Protein AF-A0A6B3G885-F1 (afdb_monomer)

Mean predicted aligned error: 3.88 Å

Foldseek 3Di:
DCLDLQHVLQFPDKFWVVVVCQQDDPPQAFGWHDDQQWIKTAHDQVSQKAFQNHRDHGIDIGHFDDDDQCVARIDRPSWGFGWHADPNTIITIIGGSPRPSSVPDDDDDDDDDDCVPDDDDDD

Structure (mmCIF, N/CA/C/O backbone):
data_AF-A0A6B3G885-F1
#
_entry.id   AF-A0A6B3G885-F1
#
loop_
_atom_site.group_PDB
_atom_site.id
_atom_site.type_symbol
_atom_site.label_atom_id
_atom_site.label_alt_id
_atom_site.label_comp_id
_atom_site.label_asym_id
_atom_site.label_entity_id
_atom_site.label_seq_id
_atom_site.pdbx_PDB_ins_code
_atom_site.Cartn_x
_atom_site.Cartn_y
_atom_site.Cartn_z
_atom_site.occupancy
_atom_site.B_iso_or_equiv
_atom_site.auth_seq_id
_atom_site.auth_comp_id
_atom_site.auth_asym_id
_atom_site.auth_atom_id
_atom_site.pdbx_PDB_model_num
ATOM 1 N N . ALA A 1 1 ? 4.740 2.549 -15.900 1.00 84.50 1 ALA A N 1
ATOM 2 C CA . ALA A 1 1 ? 6.212 2.392 -15.983 1.00 84.50 1 ALA A CA 1
ATOM 3 C C . ALA A 1 1 ? 6.752 1.922 -14.634 1.00 84.50 1 ALA A C 1
ATOM 5 O O . ALA A 1 1 ? 6.106 2.189 -13.628 1.00 84.50 1 ALA A O 1
ATOM 6 N N . VAL A 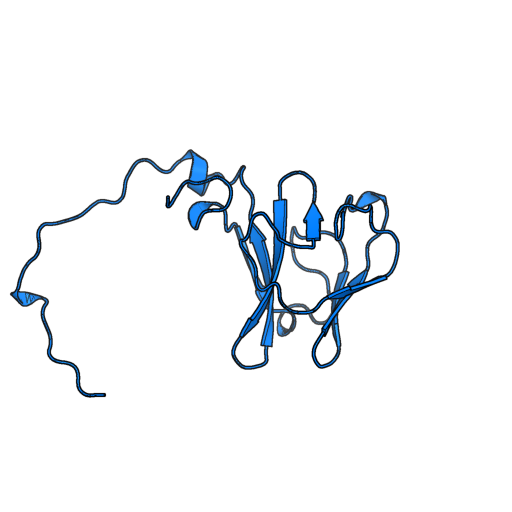1 2 ? 7.911 1.251 -14.601 1.00 89.94 2 VAL A N 1
ATOM 7 C CA . VAL A 1 2 ? 8.509 0.700 -13.364 1.00 89.94 2 VAL A CA 1
ATOM 8 C C . VAL A 1 2 ? 8.783 1.790 -12.313 1.00 89.94 2 VAL A C 1
ATOM 10 O O . VAL A 1 2 ? 8.456 1.610 -11.144 1.00 89.94 2 VAL A O 1
ATOM 13 N N . ALA A 1 3 ? 9.277 2.952 -12.753 1.00 93.75 3 ALA A N 1
ATOM 14 C CA . ALA A 1 3 ? 9.548 4.123 -11.914 1.00 93.75 3 ALA A CA 1
ATOM 15 C C . ALA A 1 3 ? 8.419 5.183 -11.916 1.00 93.75 3 ALA A C 1
ATOM 17 O O . ALA A 1 3 ? 8.651 6.356 -11.616 1.00 93.75 3 ALA A O 1
ATOM 18 N N . ALA A 1 4 ? 7.181 4.814 -12.272 1.00 95.06 4 ALA A N 1
ATOM 19 C CA . ALA A 1 4 ? 6.036 5.715 -12.080 1.00 95.06 4 ALA A CA 1
ATOM 20 C C . ALA A 1 4 ? 5.839 6.029 -10.574 1.00 95.06 4 ALA A C 1
ATOM 22 O O . ALA A 1 4 ? 6.271 5.215 -9.758 1.00 95.06 4 ALA A O 1
ATOM 23 N N . PRO A 1 5 ? 5.215 7.163 -10.185 1.00 96.06 5 PRO A N 1
ATOM 24 C CA . PRO A 1 5 ? 5.047 7.548 -8.774 1.00 96.06 5 PRO A CA 1
ATOM 25 C C . PRO A 1 5 ? 4.464 6.450 -7.877 1.00 96.06 5 PRO A C 1
ATOM 27 O O . PRO A 1 5 ? 4.945 6.259 -6.771 1.00 96.06 5 PRO A O 1
ATOM 30 N N . TYR A 1 6 ? 3.505 5.676 -8.388 1.00 96.94 6 TYR A N 1
ATOM 31 C CA . TYR A 1 6 ? 2.925 4.519 -7.695 1.00 96.94 6 TYR A CA 1
ATOM 32 C C . TYR A 1 6 ? 3.201 3.197 -8.434 1.00 96.94 6 TYR A C 1
ATOM 34 O O . TYR A 1 6 ? 2.373 2.291 -8.472 1.00 96.94 6 TYR A O 1
ATOM 42 N N . GLY A 1 7 ? 4.346 3.121 -9.120 1.00 95.31 7 GLY A N 1
ATOM 43 C CA . GLY A 1 7 ? 4.806 1.921 -9.819 1.00 95.31 7 GLY A CA 1
ATOM 44 C C . GLY A 1 7 ? 5.503 0.917 -8.889 1.00 95.31 7 GLY A C 1
ATOM 45 O O . GLY A 1 7 ? 5.682 1.177 -7.707 1.00 95.31 7 GLY A O 1
ATOM 46 N N . PRO A 1 8 ? 5.967 -0.232 -9.405 1.00 96.00 8 PRO A N 1
ATOM 47 C CA . PRO A 1 8 ? 6.617 -1.263 -8.592 1.00 96.00 8 PRO A CA 1
ATOM 48 C C . PRO A 1 8 ? 7.749 -0.770 -7.677 1.00 96.00 8 PRO A C 1
ATOM 50 O O . PRO A 1 8 ? 7.877 -1.269 -6.567 1.00 96.00 8 PRO A O 1
ATOM 53 N N . LEU A 1 9 ? 8.552 0.212 -8.105 1.00 96.81 9 LEU A N 1
ATOM 54 C CA . LEU A 1 9 ? 9.669 0.720 -7.295 1.00 96.81 9 LEU A CA 1
ATOM 55 C C . LEU A 1 9 ? 9.270 1.702 -6.194 1.00 96.81 9 LEU A C 1
ATOM 57 O O . LEU A 1 9 ? 10.121 2.073 -5.384 1.00 96.81 9 LEU A O 1
ATOM 61 N N . SER A 1 10 ? 8.013 2.137 -6.154 1.00 97.69 10 SER A N 1
ATOM 62 C CA . SER A 1 10 ? 7.502 2.892 -5.014 1.00 97.69 10 SER A CA 1
ATOM 63 C C . SER A 1 10 ? 7.026 1.979 -3.883 1.00 97.69 10 SER A C 1
ATOM 65 O O . SER A 1 10 ? 6.798 2.474 -2.790 1.00 97.69 10 SER A O 1
ATOM 67 N N . LEU A 1 11 ? 6.902 0.661 -4.096 1.00 97.62 11 LEU A N 1
ATOM 68 C CA . LEU A 1 11 ? 6.554 -0.283 -3.032 1.00 97.62 11 LEU A CA 1
ATOM 69 C C . LEU A 1 11 ? 7.721 -0.427 -2.047 1.00 97.62 11 LEU A C 1
ATOM 71 O O . LEU A 1 11 ? 8.720 -1.082 -2.345 1.00 97.62 11 LEU A O 1
ATOM 75 N N . THR A 1 12 ? 7.575 0.159 -0.867 1.00 96.88 12 THR A N 1
ATOM 76 C CA . THR A 1 12 ? 8.570 0.142 0.214 1.00 96.88 12 THR A CA 1
ATOM 77 C C . THR A 1 12 ? 8.321 -0.976 1.220 1.00 96.88 12 THR A C 1
ATOM 79 O O . THR A 1 12 ? 9.255 -1.395 1.903 1.00 96.88 12 THR A O 1
ATOM 82 N N . GLY A 1 13 ? 7.101 -1.524 1.275 1.00 96.69 13 GLY A N 1
ATOM 83 C CA . GLY A 1 13 ? 6.777 -2.632 2.172 1.00 96.69 13 GLY A CA 1
ATOM 84 C C . GLY A 1 13 ? 5.511 -3.399 1.798 1.00 96.69 13 GLY A C 1
ATOM 85 O O . GLY A 1 13 ? 4.537 -2.837 1.303 1.00 96.69 13 GLY A O 1
ATOM 86 N N . THR A 1 14 ? 5.520 -4.713 2.041 1.00 97.69 14 THR A N 1
ATOM 87 C CA . THR A 1 14 ? 4.312 -5.550 2.124 1.00 97.69 14 THR A CA 1
ATOM 88 C C . THR A 1 14 ? 4.282 -6.162 3.516 1.00 97.69 14 THR A C 1
ATOM 90 O O . THR A 1 14 ? 5.170 -6.939 3.855 1.00 97.69 14 THR A O 1
ATOM 93 N N . HIS A 1 15 ? 3.276 -5.804 4.306 1.00 98.06 15 HIS A N 1
ATOM 94 C CA . HIS A 1 15 ? 3.174 -6.164 5.716 1.00 98.06 15 HIS A CA 1
ATOM 95 C C . HIS A 1 15 ? 1.957 -7.058 5.925 1.00 98.06 15 HIS A C 1
ATOM 97 O O . HIS A 1 15 ? 0.827 -6.586 5.810 1.00 98.06 15 HIS A O 1
ATOM 103 N N . TRP A 1 16 ? 2.180 -8.341 6.204 1.00 98.00 16 TRP A N 1
ATOM 104 C CA . TRP A 1 16 ? 1.107 -9.273 6.550 1.00 98.00 16 TRP A CA 1
ATOM 105 C C . TRP A 1 16 ? 0.653 -9.007 7.980 1.00 98.00 16 TRP A C 1
ATOM 107 O O . TRP A 1 16 ? 1.480 -8.949 8.886 1.00 98.00 16 TRP A O 1
ATOM 117 N N . LEU A 1 17 ? -0.651 -8.822 8.196 1.00 98.12 17 LEU A N 1
ATOM 118 C CA . LEU A 1 17 ? -1.168 -8.448 9.519 1.00 98.12 17 LEU A CA 1
ATOM 119 C C . LEU A 1 17 ? -0.956 -9.551 10.567 1.00 98.12 17 LEU A C 1
ATOM 121 O O . LEU A 1 17 ? -0.755 -9.242 11.740 1.00 98.12 17 LEU A O 1
ATOM 125 N N . SER A 1 18 ? -0.865 -10.809 10.133 1.00 96.69 18 SER A N 1
ATOM 126 C CA . SER A 1 18 ? -0.516 -11.955 10.975 1.00 96.69 18 SER A CA 1
ATOM 127 C C . SER A 1 18 ? 0.854 -11.834 11.647 1.00 96.69 18 SER A C 1
ATOM 129 O O . SER A 1 18 ? 1.059 -12.410 12.714 1.00 96.69 18 SER A O 1
ATOM 131 N N . ASP A 1 19 ? 1.781 -11.081 11.047 1.00 97.62 19 ASP A N 1
ATOM 132 C CA . ASP A 1 19 ? 3.124 -10.857 11.591 1.00 97.62 19 ASP A CA 1
ATOM 133 C C . ASP A 1 19 ? 3.139 -9.738 12.652 1.00 97.62 19 ASP A C 1
ATOM 135 O O . ASP A 1 19 ? 4.133 -9.567 13.358 1.00 97.62 19 ASP A O 1
ATOM 139 N N . TYR A 1 20 ? 2.034 -8.990 12.785 1.00 97.44 20 TYR A N 1
ATOM 140 C CA . TYR A 1 20 ? 1.875 -7.837 13.678 1.00 97.44 20 TYR A CA 1
ATOM 141 C C . TYR A 1 20 ? 0.566 -7.939 14.488 1.00 97.44 20 TYR A C 1
ATOM 143 O O . TYR A 1 20 ? -0.324 -7.098 14.329 1.00 97.44 20 TYR A O 1
ATOM 151 N N . PRO A 1 21 ? 0.403 -8.944 15.369 1.00 95.25 21 PRO A N 1
ATOM 152 C CA . PRO A 1 21 ? -0.859 -9.206 16.076 1.00 95.25 21 PRO A CA 1
ATOM 153 C C . PRO A 1 21 ? -1.330 -8.052 16.982 1.00 95.25 21 PRO A C 1
ATOM 155 O O . PRO A 1 21 ? -2.523 -7.889 17.236 1.00 95.25 21 PRO A O 1
ATOM 158 N N . GLU A 1 22 ? -0.415 -7.209 17.460 1.00 96.19 22 GLU A N 1
ATOM 159 C CA . GLU A 1 22 ? -0.695 -5.975 18.206 1.00 96.19 22 GLU A CA 1
ATOM 160 C C . GLU A 1 22 ? -1.144 -4.795 17.320 1.00 96.19 22 GLU A C 1
ATOM 162 O O . GLU A 1 22 ? -1.455 -3.701 17.818 1.00 96.19 22 GLU A O 1
ATOM 167 N N . GLY A 1 23 ? -1.135 -5.008 16.006 1.00 97.06 23 GLY A N 1
ATOM 168 C CA . GLY A 1 23 ? -1.553 -4.093 14.957 1.00 97.06 23 GLY A CA 1
ATOM 169 C C . GLY A 1 23 ? -0.599 -2.940 14.677 1.00 97.06 23 GLY A C 1
ATOM 170 O O . GLY A 1 23 ? -1.009 -1.957 14.068 1.00 97.06 23 GLY A O 1
ATOM 171 N N . ARG A 1 24 ? 0.654 -3.003 15.141 1.00 97.88 24 ARG A N 1
ATOM 172 C CA . ARG A 1 24 ? 1.668 -1.976 14.861 1.00 97.88 24 ARG A CA 1
ATOM 173 C C . ARG A 1 24 ? 2.598 -2.446 13.756 1.00 97.88 24 ARG A C 1
ATOM 175 O O . ARG A 1 24 ? 3.477 -3.264 13.989 1.00 97.88 24 ARG A O 1
ATOM 182 N N . ILE A 1 25 ? 2.438 -1.866 12.575 1.00 97.50 25 ILE A N 1
ATOM 183 C CA . ILE A 1 25 ? 3.325 -2.119 11.444 1.00 97.50 25 ILE A CA 1
ATOM 184 C C . ILE A 1 25 ? 4.484 -1.100 11.477 1.00 97.50 25 ILE A C 1
ATOM 186 O O . ILE A 1 25 ? 4.241 0.102 11.610 1.00 97.50 25 ILE A O 1
ATOM 190 N N . PRO A 1 26 ? 5.754 -1.528 11.348 1.00 91.94 26 PRO A N 1
ATOM 191 C CA . PRO A 1 26 ? 6.892 -0.619 11.267 1.00 91.94 26 PRO A CA 1
ATOM 192 C C . PRO A 1 26 ? 6.741 0.404 10.136 1.00 91.94 26 PRO A C 1
ATOM 194 O O . PRO A 1 26 ? 6.467 0.039 8.998 1.00 91.94 26 PRO A O 1
ATOM 197 N N . ALA A 1 27 ? 6.961 1.683 10.453 1.00 89.88 27 ALA A N 1
ATOM 198 C CA . ALA A 1 27 ? 6.913 2.810 9.513 1.00 89.88 27 ALA A CA 1
ATOM 199 C C . ALA A 1 27 ? 5.568 3.033 8.780 1.00 89.88 27 ALA A C 1
ATOM 201 O O . ALA A 1 27 ? 5.508 3.859 7.861 1.00 89.88 27 ALA A O 1
ATOM 202 N N . VAL A 1 28 ? 4.489 2.372 9.213 1.00 97.19 28 VAL A N 1
ATOM 203 C CA . VAL A 1 28 ? 3.120 2.600 8.734 1.00 97.19 28 VAL A CA 1
ATOM 204 C C . VAL A 1 28 ? 2.285 3.146 9.902 1.00 97.19 28 VAL A C 1
ATOM 206 O O . VAL A 1 28 ? 2.195 2.485 10.936 1.00 97.19 28 VAL A O 1
ATOM 209 N N . PRO A 1 29 ? 1.714 4.358 9.785 1.00 97.00 29 PRO A N 1
ATOM 210 C CA . PRO A 1 29 ? 0.991 5.004 10.879 1.00 97.00 29 PRO A CA 1
ATOM 211 C C . PRO A 1 29 ? -0.341 4.311 11.199 1.00 97.00 29 PRO A C 1
ATOM 213 O O . PRO A 1 29 ? -0.888 3.560 10.384 1.00 97.00 29 PRO A O 1
ATOM 216 N N . GLY A 1 30 ? -0.878 4.601 12.385 1.00 97.81 30 GLY A N 1
ATOM 217 C CA . GLY A 1 30 ? -2.092 3.973 12.902 1.00 97.81 30 GLY A CA 1
ATOM 218 C C . GLY A 1 30 ? -1.892 2.545 13.427 1.00 97.81 30 GLY A C 1
ATOM 219 O O . GLY A 1 30 ? -0.778 2.031 13.560 1.00 97.81 30 GLY A O 1
ATOM 220 N N . ARG A 1 31 ? -3.008 1.900 13.769 1.00 98.50 31 ARG A N 1
ATOM 221 C CA . ARG A 1 31 ? -3.078 0.493 14.172 1.00 98.50 31 ARG A CA 1
ATOM 222 C C . ARG A 1 31 ? -3.975 -0.286 13.230 1.00 98.50 31 ARG A C 1
ATOM 224 O O . ARG A 1 31 ? -5.100 0.131 12.984 1.00 98.50 31 ARG A O 1
ATOM 231 N N . TRP A 1 32 ? -3.495 -1.433 12.779 1.00 98.62 32 TRP A N 1
ATOM 232 C CA . TRP A 1 32 ? -4.120 -2.250 11.747 1.00 98.62 32 TRP A CA 1
ATOM 233 C C . TRP A 1 32 ? -4.416 -3.636 12.296 1.00 98.62 32 TRP A C 1
ATOM 235 O O . TRP A 1 32 ? -3.505 -4.323 12.743 1.00 98.62 32 TRP A O 1
ATOM 245 N N . ARG A 1 33 ? -5.676 -4.062 12.280 1.00 98.06 33 ARG A N 1
ATOM 246 C CA . ARG A 1 33 ? -6.073 -5.375 12.797 1.00 98.06 33 ARG A CA 1
ATOM 247 C C . ARG A 1 33 ? -7.030 -6.064 11.842 1.00 98.06 33 ARG A C 1
ATOM 249 O O . ARG A 1 33 ? -7.919 -5.432 11.286 1.00 98.06 33 ARG A O 1
ATOM 256 N N . GLU A 1 34 ? -6.871 -7.368 11.707 1.00 97.38 34 GLU A N 1
ATOM 257 C CA . GLU A 1 34 ? -7.812 -8.229 10.995 1.00 97.38 34 GLU A CA 1
ATOM 258 C C . GLU A 1 34 ? -9.122 -8.363 11.786 1.00 97.38 34 GLU A C 1
ATOM 260 O O . GLU A 1 34 ? -9.102 -8.603 12.994 1.00 97.38 34 GLU A O 1
ATOM 265 N N . ASP A 1 35 ? -10.261 -8.234 11.112 1.00 96.31 35 ASP A N 1
ATOM 266 C CA . ASP A 1 35 ? -11.582 -8.513 11.677 1.00 96.31 35 ASP A CA 1
ATOM 267 C C . ASP A 1 35 ? -12.424 -9.266 10.643 1.00 96.31 35 ASP A C 1
ATOM 269 O O . ASP A 1 35 ? -13.141 -8.681 9.834 1.00 96.31 35 ASP A O 1
ATOM 273 N N . GLY A 1 36 ? -12.264 -10.591 10.614 1.00 93.25 36 GLY A N 1
ATOM 274 C CA . GLY A 1 36 ? -12.960 -11.462 9.669 1.00 93.25 36 GLY A CA 1
ATOM 275 C C . GLY A 1 36 ? -12.592 -11.178 8.209 1.00 93.25 36 GLY A C 1
ATOM 276 O O . GLY A 1 36 ? -11.502 -11.520 7.738 1.00 93.25 36 GLY A O 1
ATOM 277 N N . ASP A 1 37 ? -13.538 -10.621 7.458 1.00 94.62 37 ASP A N 1
ATOM 278 C CA . ASP A 1 37 ? -13.390 -10.245 6.052 1.00 94.62 37 ASP A CA 1
ATOM 279 C C . ASP A 1 37 ? -13.094 -8.755 5.832 1.00 94.62 37 ASP A C 1
ATOM 281 O O . ASP A 1 37 ? -13.116 -8.291 4.688 1.00 94.62 37 ASP A O 1
ATOM 285 N N . GLU A 1 38 ? -12.711 -8.049 6.892 1.00 97.50 38 GLU A N 1
ATOM 286 C CA . GLU A 1 38 ? -12.283 -6.657 6.850 1.00 97.50 38 GLU A CA 1
ATOM 287 C C . GLU A 1 38 ? -10.994 -6.429 7.653 1.00 9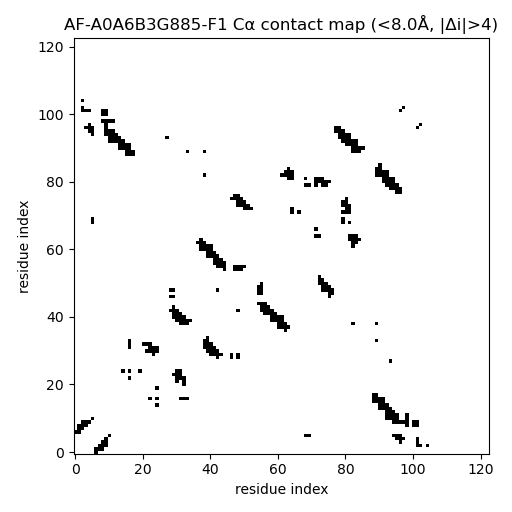7.50 38 GLU A C 1
ATOM 289 O O . GLU A 1 38 ? -10.530 -7.265 8.433 1.00 97.50 38 GLU A O 1
ATOM 294 N N . VAL A 1 39 ? -10.414 -5.248 7.458 1.00 98.50 39 VAL A N 1
ATOM 295 C CA . VAL A 1 39 ? -9.331 -4.691 8.265 1.00 98.50 39 VAL A CA 1
ATOM 296 C C . VAL A 1 39 ? -9.862 -3.484 9.026 1.00 98.50 39 VAL A C 1
ATOM 298 O O . VAL A 1 39 ? -10.474 -2.586 8.449 1.00 98.50 39 VAL A O 1
ATOM 301 N N . VAL A 1 40 ? -9.607 -3.444 10.329 1.00 98.62 40 VAL A N 1
ATOM 302 C CA . VAL A 1 40 ? -9.875 -2.289 11.184 1.00 98.62 40 VAL A CA 1
ATOM 303 C C . VAL A 1 40 ? -8.609 -1.449 11.277 1.00 98.62 40 VAL A C 1
ATOM 305 O O . VAL A 1 40 ? -7.570 -1.931 11.734 1.00 98.62 40 VAL A O 1
ATOM 308 N N . LEU A 1 41 ? -8.719 -0.189 10.865 1.00 98.81 41 LEU A N 1
ATOM 309 C CA . LEU A 1 41 ? -7.695 0.832 11.039 1.00 98.81 41 LEU A CA 1
ATOM 310 C C . LEU A 1 41 ? -8.128 1.807 12.134 1.00 98.81 41 LEU A C 1
ATOM 312 O O . LEU A 1 41 ? -9.156 2.467 11.995 1.00 98.81 41 LEU A O 1
ATOM 316 N N . THR A 1 42 ? -7.323 1.933 13.186 1.00 98.69 42 THR A N 1
ATOM 317 C CA . THR A 1 42 ? -7.442 2.986 14.202 1.00 98.69 42 THR A CA 1
ATOM 318 C C . THR A 1 42 ? -6.340 4.025 13.988 1.00 98.69 42 THR A C 1
ATOM 320 O O . THR A 1 42 ? -5.170 3.652 13.935 1.00 98.69 42 THR A O 1
ATOM 323 N N . ALA A 1 43 ? -6.672 5.313 13.927 1.00 98.31 43 ALA A N 1
ATOM 324 C CA . ALA A 1 43 ? -5.690 6.393 13.801 1.00 98.31 43 ALA A CA 1
ATOM 325 C C . ALA A 1 43 ? -6.001 7.574 14.731 1.00 98.31 43 ALA A C 1
ATOM 327 O O . ALA A 1 43 ? -7.162 7.857 15.043 1.00 98.31 43 ALA A O 1
ATOM 328 N N . ALA A 1 44 ? -4.956 8.265 15.169 1.00 97.88 44 ALA A N 1
ATOM 329 C CA . ALA A 1 44 ? -5.036 9.538 15.871 1.00 97.88 44 ALA A CA 1
ATOM 330 C C . ALA A 1 44 ? -4.796 10.709 14.893 1.00 97.88 44 ALA A C 1
ATOM 332 O O . ALA A 1 44 ? -4.234 10.498 13.817 1.00 97.88 44 ALA A O 1
ATOM 333 N N . PRO A 1 45 ? -5.189 11.954 15.227 1.00 97.25 45 PRO A N 1
ATOM 334 C CA . PRO A 1 45 ? -4.989 13.098 14.333 1.00 97.25 45 PRO A CA 1
ATOM 335 C C . PRO A 1 45 ? -3.528 13.290 13.892 1.00 97.25 45 PRO A C 1
ATOM 337 O O . PRO A 1 45 ? -3.264 13.664 12.750 1.00 97.25 45 PRO A O 1
ATOM 340 N N . GLU A 1 46 ? -2.575 13.010 14.782 1.00 97.19 46 GLU A N 1
ATOM 341 C CA . GLU A 1 46 ? -1.133 13.097 14.536 1.00 97.19 46 GLU A CA 1
ATOM 342 C C . GLU A 1 46 ? -0.598 12.060 13.537 1.00 97.19 46 GLU A C 1
ATOM 344 O O . GLU A 1 46 ? 0.462 12.282 12.953 1.00 97.19 46 GLU A O 1
ATOM 349 N N . ASP A 1 47 ? -1.328 10.965 13.293 1.00 97.62 47 ASP A N 1
ATOM 350 C CA . ASP A 1 47 ? -0.963 9.974 12.276 1.00 97.62 47 ASP A CA 1
ATOM 351 C C . ASP A 1 47 ? -1.103 10.547 10.853 1.00 97.62 47 ASP A C 1
ATOM 353 O O . ASP A 1 47 ? -0.487 10.041 9.910 1.00 97.62 47 ASP A O 1
ATOM 357 N N . GLY A 1 48 ? -1.907 11.607 10.684 1.00 97.88 48 GLY A N 1
ATOM 358 C CA . GLY A 1 48 ? -2.094 12.297 9.405 1.00 97.88 48 GLY A CA 1
ATOM 359 C C . GLY A 1 48 ? -2.753 11.433 8.326 1.00 97.88 48 GLY A C 1
ATOM 360 O O . GLY A 1 48 ? -2.541 11.672 7.135 1.00 97.88 48 GLY A O 1
ATOM 361 N N . ILE A 1 49 ? -3.517 10.413 8.730 1.00 98.56 49 ILE A N 1
ATOM 362 C CA . ILE A 1 49 ? -4.193 9.499 7.809 1.00 98.56 49 ILE A CA 1
ATOM 363 C C . ILE A 1 49 ? -5.465 10.149 7.259 1.00 98.56 49 ILE A C 1
ATOM 365 O O . ILE A 1 49 ? -6.274 10.720 7.989 1.00 98.56 49 ILE A O 1
ATOM 369 N N . VAL A 1 50 ? -5.663 10.005 5.954 1.00 98.75 50 VAL A N 1
ATOM 370 C CA . VAL A 1 50 ? -6.875 10.383 5.231 1.00 98.75 50 VAL A CA 1
ATOM 371 C C . VAL A 1 50 ? -7.488 9.121 4.636 1.00 98.75 50 VAL A C 1
ATOM 373 O O . VAL A 1 50 ? -6.786 8.337 4.000 1.00 98.75 50 VAL A O 1
ATOM 376 N N . VAL A 1 51 ? -8.794 8.933 4.828 1.00 98.62 51 VAL A N 1
ATOM 377 C CA . VAL A 1 51 ? -9.561 7.826 4.248 1.00 98.62 51 VAL A CA 1
ATOM 378 C C . VAL A 1 51 ? -10.693 8.374 3.393 1.00 98.62 51 VAL A C 1
ATOM 380 O O . VAL A 1 51 ? -11.472 9.208 3.855 1.00 98.62 51 VAL A O 1
ATOM 383 N N . ASP A 1 52 ? -10.763 7.943 2.132 1.00 97.44 52 ASP A N 1
ATOM 384 C CA . ASP A 1 52 ? -11.756 8.404 1.149 1.00 97.44 52 ASP A CA 1
ATOM 385 C C . ASP A 1 52 ? -11.845 9.948 1.076 1.00 97.44 52 ASP A C 1
ATOM 387 O O . ASP A 1 52 ? -12.922 10.549 1.034 1.00 97.44 52 ASP A O 1
ATOM 391 N N . GLY A 1 53 ? -10.682 10.609 1.131 1.00 97.44 53 GLY A N 1
ATOM 392 C CA . GLY A 1 53 ? -10.553 12.069 1.075 1.00 97.44 53 GLY A CA 1
ATOM 393 C C . GLY A 1 53 ? -10.879 12.817 2.375 1.00 97.44 53 GLY A C 1
ATOM 394 O O . GLY A 1 53 ? -10.868 14.047 2.377 1.00 97.44 53 GLY A O 1
ATOM 395 N N . LYS A 1 54 ? -11.154 12.119 3.485 1.00 98.19 54 LYS A N 1
ATOM 396 C CA . LYS A 1 54 ? -11.455 12.731 4.790 1.00 98.19 54 LYS A CA 1
ATOM 397 C C . LYS A 1 54 ? -10.397 12.372 5.837 1.00 98.19 54 LYS A C 1
ATOM 399 O O . LYS A 1 54 ? -10.043 11.200 5.934 1.00 98.19 54 LYS A O 1
ATOM 404 N N . PRO A 1 55 ? -9.902 13.331 6.640 1.00 98.44 55 PRO A N 1
ATOM 405 C CA . PRO A 1 55 ? -9.018 13.019 7.760 1.00 98.44 55 PRO A CA 1
ATOM 406 C C . PRO A 1 55 ? -9.655 11.997 8.706 1.00 98.44 55 PRO A C 1
ATOM 408 O O . PRO A 1 55 ? -10.823 12.140 9.077 1.00 98.44 55 PRO A O 1
ATOM 411 N N . LEU A 1 56 ? -8.889 10.976 9.084 1.00 98.50 56 LEU A N 1
ATOM 412 C CA . LEU A 1 56 ? -9.323 9.929 9.998 1.00 98.50 56 LEU A CA 1
ATOM 413 C C . LEU A 1 56 ? -8.875 10.244 11.427 1.00 98.50 56 LEU A C 1
ATOM 415 O O . LEU A 1 56 ? -7.692 10.425 11.693 1.00 98.50 56 LEU A O 1
ATOM 419 N N . THR A 1 57 ? -9.838 10.201 12.346 1.00 98.19 57 THR A N 1
ATOM 420 C CA . THR A 1 57 ? -9.611 10.133 13.792 1.00 98.19 57 THR A CA 1
ATOM 421 C C . THR A 1 57 ? -10.529 9.056 14.355 1.00 98.19 57 THR A C 1
ATOM 423 O O . THR A 1 57 ? -11.740 9.110 14.138 1.00 98.19 57 THR A O 1
ATOM 426 N N . GLY A 1 58 ? -9.979 8.091 15.087 1.00 98.19 58 GLY A N 1
ATOM 427 C CA . GLY A 1 58 ? -10.715 6.922 15.566 1.00 98.19 58 GLY A CA 1
ATOM 428 C C . GLY A 1 58 ? -10.599 5.744 14.604 1.00 98.19 58 GLY A C 1
A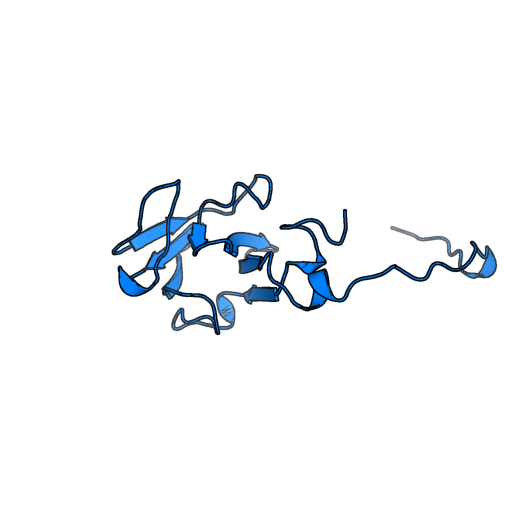TOM 429 O O . GLY A 1 58 ? -9.527 5.505 14.056 1.00 98.19 58 GLY A O 1
ATOM 430 N N . GLU A 1 59 ? -11.680 4.982 14.439 1.00 98.38 59 GLU A N 1
ATOM 431 C CA . GLU A 1 59 ? -11.669 3.702 13.722 1.00 98.38 59 GLU A CA 1
ATOM 432 C C . GLU A 1 59 ? -12.423 3.744 12.391 1.00 98.38 59 GLU A C 1
ATOM 434 O O . GLU A 1 59 ? -13.465 4.388 12.265 1.00 98.38 59 GLU A O 1
ATOM 439 N N . VAL A 1 60 ? -11.930 2.981 11.415 1.00 98.62 60 VAL A N 1
ATOM 440 C CA . VAL A 1 60 ? -12.611 2.696 10.148 1.00 98.62 60 VAL A CA 1
ATOM 441 C C . VAL A 1 60 ? -12.428 1.231 9.754 1.00 98.62 60 VAL A C 1
ATOM 443 O O . VAL A 1 60 ? -11.412 0.611 10.069 1.00 98.62 60 VAL A O 1
ATOM 446 N N . ARG A 1 61 ? -13.423 0.681 9.052 1.00 98.56 61 ARG A N 1
ATOM 447 C CA . ARG A 1 61 ? -13.379 -0.657 8.451 1.00 98.56 61 ARG A CA 1
ATOM 448 C C . ARG A 1 61 ? -13.066 -0.573 6.963 1.00 98.56 61 ARG A C 1
ATOM 450 O O . ARG A 1 61 ? -13.614 0.261 6.235 1.00 98.56 61 ARG A O 1
ATOM 457 N N . LEU A 1 62 ? -12.153 -1.427 6.527 1.00 98.44 62 LEU A N 1
ATOM 458 C CA . LEU A 1 62 ? -11.589 -1.436 5.190 1.00 98.44 62 LEU A CA 1
ATOM 459 C C . LEU A 1 62 ? -11.689 -2.845 4.610 1.00 98.44 62 LEU A C 1
ATOM 461 O O . LEU A 1 62 ? -11.161 -3.800 5.173 1.00 98.44 62 LEU A O 1
ATOM 465 N N . GLY A 1 63 ? -12.328 -2.965 3.451 1.00 98.12 63 GLY A N 1
ATOM 466 C CA . GLY A 1 63 ? -12.119 -4.117 2.579 1.00 98.12 63 GLY A CA 1
ATOM 467 C C . GLY A 1 63 ? -10.823 -3.972 1.778 1.00 98.12 63 GLY A C 1
ATOM 468 O O . GLY A 1 63 ? -10.181 -2.923 1.799 1.00 98.12 63 GLY A O 1
ATOM 469 N N . ALA A 1 64 ? -10.475 -5.014 1.021 1.00 98.06 64 ALA A N 1
ATOM 470 C CA . ALA A 1 64 ? -9.368 -4.944 0.071 1.00 98.06 64 ALA A CA 1
ATOM 471 C C . ALA A 1 64 ? -9.629 -3.879 -1.005 1.00 98.06 64 ALA A C 1
ATOM 473 O O . ALA A 1 64 ? -10.712 -3.850 -1.604 1.00 98.06 64 ALA A O 1
ATOM 474 N N . ASP A 1 65 ? -8.619 -3.063 -1.292 1.00 98.00 65 ASP A N 1
ATOM 475 C CA . ASP A 1 65 ? -8.612 -2.166 -2.437 1.00 98.00 65 ASP A CA 1
ATOM 476 C C . ASP A 1 65 ? -8.697 -2.982 -3.737 1.00 98.00 65 ASP A C 1
ATOM 478 O O . 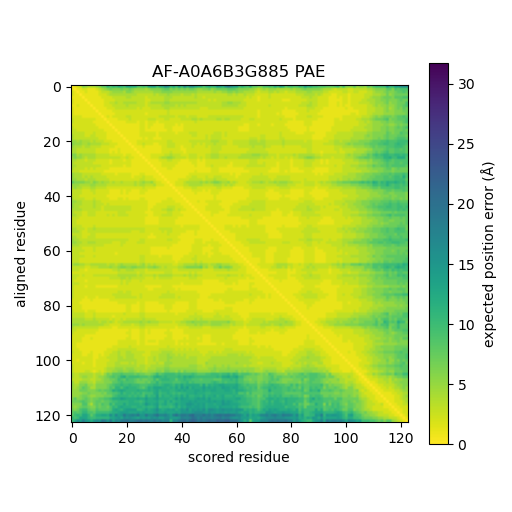ASP A 1 65 ? -8.080 -4.041 -3.891 1.00 98.00 65 ASP A O 1
ATOM 482 N N . ARG A 1 66 ? -9.505 -2.498 -4.685 1.00 94.06 66 ARG A N 1
ATOM 483 C CA . ARG A 1 66 ? -9.749 -3.164 -5.981 1.00 94.06 66 ARG A CA 1
ATOM 484 C C . ARG A 1 66 ? -9.345 -2.318 -7.187 1.00 94.06 66 ARG A C 1
ATOM 486 O O . ARG A 1 66 ? -9.385 -2.815 -8.310 1.00 94.06 66 ARG A O 1
ATOM 493 N N . GLY A 1 67 ? -9.021 -1.049 -6.956 1.00 93.69 67 GLY A N 1
ATOM 494 C CA . GLY A 1 67 ? -8.678 -0.080 -7.987 1.00 93.69 67 GLY A CA 1
ATOM 495 C C . GLY A 1 67 ? -7.170 0.060 -8.215 1.00 93.69 67 GLY A C 1
ATOM 496 O O . GLY A 1 67 ? -6.370 -0.686 -7.642 1.00 93.69 67 GLY A O 1
ATOM 497 N N . PRO A 1 68 ? -6.784 1.021 -9.066 1.00 95.69 68 PRO A N 1
ATOM 498 C CA . PRO A 1 68 ? -5.413 1.511 -9.172 1.00 95.69 68 PRO A CA 1
ATOM 499 C C . PRO A 1 68 ? -4.821 1.920 -7.809 1.00 95.69 68 PRO A C 1
ATOM 501 O O . PRO A 1 68 ? -5.544 2.281 -6.886 1.00 95.69 68 PRO A O 1
ATOM 504 N N . ILE A 1 69 ? -3.491 1.882 -7.676 1.00 96.81 69 ILE A N 1
ATOM 505 C CA . ILE A 1 69 ? -2.798 2.196 -6.407 1.00 96.81 69 ILE A CA 1
ATOM 506 C C . ILE A 1 69 ? -2.984 3.670 -6.011 1.00 96.81 69 ILE A C 1
ATOM 508 O O . ILE A 1 69 ? -3.067 3.996 -4.829 1.00 96.81 69 ILE A O 1
ATOM 512 N N . ASP A 1 70 ? -3.058 4.569 -6.990 1.00 95.06 70 ASP A N 1
ATOM 513 C CA . ASP A 1 70 ? -3.319 5.996 -6.797 1.00 95.06 70 ASP A CA 1
ATOM 514 C C . ASP A 1 70 ? -4.690 6.278 -6.169 1.00 95.06 70 ASP A C 1
ATOM 516 O O . ASP A 1 70 ? -4.800 7.249 -5.412 1.00 95.06 70 ASP A O 1
ATOM 520 N N . ASP A 1 71 ? -5.654 5.381 -6.394 1.00 96.62 71 ASP A N 1
ATOM 521 C CA . ASP A 1 71 ? -7.015 5.409 -5.847 1.00 96.62 71 ASP A CA 1
ATOM 522 C C . ASP A 1 71 ? -7.136 4.699 -4.485 1.00 96.62 71 ASP A C 1
ATOM 524 O O . ASP A 1 71 ? -8.250 4.493 -3.999 1.00 96.62 71 ASP A O 1
ATOM 528 N N . SER A 1 72 ? -6.013 4.308 -3.861 1.00 98.00 72 SER A N 1
ATOM 529 C CA . SER A 1 72 ? -6.010 3.692 -2.527 1.00 98.00 72 SER A CA 1
ATOM 530 C C . SER A 1 72 ? -6.849 4.513 -1.559 1.00 98.00 72 SER A C 1
ATOM 532 O O . SER A 1 72 ? -6.643 5.723 -1.412 1.00 98.00 72 SER A O 1
ATOM 534 N N . ARG A 1 73 ? -7.759 3.843 -0.850 1.00 98.25 73 ARG A N 1
ATOM 535 C CA . ARG A 1 73 ? -8.668 4.522 0.080 1.00 98.25 73 ARG A CA 1
ATOM 536 C C . ARG A 1 73 ? -7.926 5.213 1.209 1.00 98.25 73 ARG A C 1
ATOM 538 O O . ARG A 1 73 ? -8.381 6.256 1.668 1.00 98.25 73 ARG A O 1
ATOM 545 N N . VAL A 1 74 ? -6.812 4.631 1.656 1.00 98.69 74 VAL A N 1
ATOM 546 C CA . VAL A 1 74 ? -5.996 5.147 2.758 1.00 98.69 74 VAL A CA 1
ATOM 547 C C . VAL A 1 74 ? -4.745 5.840 2.225 1.00 98.69 74 VAL A C 1
ATOM 549 O O . VAL A 1 74 ? -3.944 5.258 1.484 1.00 98.69 74 VAL A O 1
ATOM 552 N N . VAL A 1 75 ? -4.570 7.091 2.647 1.00 98.50 75 VAL A N 1
ATOM 553 C CA . VAL A 1 75 ? -3.490 7.990 2.236 1.00 98.50 75 VAL A CA 1
ATOM 554 C C . VAL A 1 75 ? -2.813 8.583 3.470 1.00 98.50 75 VAL A C 1
ATOM 556 O O . VAL A 1 75 ? -3.486 8.976 4.421 1.00 98.50 75 VAL A O 1
ATOM 559 N N . GLN A 1 76 ? -1.484 8.697 3.436 1.00 97.94 76 GLN A N 1
ATOM 560 C CA . GLN A 1 76 ? -0.707 9.477 4.404 1.00 97.94 76 GLN A CA 1
ATOM 561 C C . GLN A 1 76 ? 0.247 10.408 3.647 1.00 97.94 76 GLN A C 1
ATOM 563 O O . GLN A 1 76 ? 1.250 9.966 3.090 1.00 97.94 76 GLN A O 1
ATOM 568 N N . GLY A 1 77 ? -0.071 11.705 3.593 1.00 97.12 77 GLY A N 1
ATOM 569 C CA . GLY A 1 77 ? 0.649 12.637 2.719 1.00 97.12 77 GLY A CA 1
ATOM 570 C C . GLY A 1 77 ? 0.583 12.180 1.257 1.00 97.12 77 GLY A C 1
ATOM 571 O O . GLY A 1 77 ? -0.500 12.075 0.687 1.00 97.12 77 GLY A O 1
ATOM 572 N N . GLU A 1 78 ? 1.734 11.877 0.654 1.00 97.12 78 GLU A N 1
ATOM 573 C CA . GLU A 1 78 ? 1.800 11.310 -0.701 1.00 97.12 78 GLU A CA 1
ATOM 574 C C . GLU A 1 78 ? 1.805 9.773 -0.725 1.00 97.12 78 GLU A C 1
ATOM 576 O O . GLU A 1 78 ? 1.603 9.181 -1.783 1.00 97.12 78 GLU A O 1
ATOM 581 N N . ARG A 1 79 ? 1.979 9.100 0.418 1.00 98.19 79 ARG A N 1
ATOM 582 C CA . ARG A 1 79 ? 2.011 7.632 0.483 1.00 98.19 79 ARG A CA 1
ATOM 583 C C . ARG A 1 79 ? 0.619 7.041 0.296 1.00 98.19 79 ARG A C 1
ATOM 585 O O . ARG A 1 79 ? -0.384 7.624 0.719 1.00 98.19 79 ARG A O 1
ATOM 592 N N . ARG A 1 80 ? 0.556 5.872 -0.339 1.00 98.56 80 ARG A N 1
ATOM 593 C CA . ARG A 1 80 ? -0.670 5.077 -0.516 1.00 98.56 80 ARG A CA 1
ATOM 594 C C . ARG A 1 80 ? -0.548 3.796 0.299 1.00 98.56 80 ARG A C 1
ATOM 596 O O . ARG A 1 80 ? 0.377 3.016 0.077 1.00 98.56 80 ARG A O 1
ATOM 603 N N . LEU A 1 81 ? -1.471 3.604 1.239 1.00 98.56 81 LEU A N 1
ATOM 604 C CA . LEU A 1 81 ? -1.528 2.427 2.104 1.00 98.56 81 LEU A CA 1
ATOM 605 C C . LEU A 1 81 ? -2.623 1.496 1.582 1.00 98.56 81 LEU A C 1
ATOM 607 O O . LEU A 1 81 ? -3.801 1.692 1.865 1.00 98.56 81 LEU A O 1
ATOM 611 N N . VAL A 1 82 ? -2.223 0.517 0.775 1.00 98.56 82 VAL A N 1
ATOM 612 C CA . VAL A 1 82 ? -3.133 -0.358 0.028 1.00 98.56 82 VAL A CA 1
ATOM 613 C C . VAL A 1 82 ? -3.439 -1.601 0.851 1.00 98.56 82 VAL A C 1
ATOM 615 O O . VAL A 1 82 ? -2.536 -2.385 1.156 1.00 98.56 82 VAL A O 1
ATOM 618 N N . VAL A 1 83 ? -4.712 -1.819 1.164 1.00 98.50 83 VAL A N 1
ATOM 619 C CA . VAL A 1 83 ? -5.191 -3.031 1.828 1.00 98.50 83 VAL A CA 1
ATOM 620 C C . VAL A 1 83 ? -5.428 -4.108 0.781 1.00 98.50 83 VAL A C 1
ATOM 622 O O . VAL A 1 83 ? -6.129 -3.902 -0.207 1.00 98.50 83 VAL A O 1
ATOM 625 N N . LEU A 1 84 ? -4.878 -5.299 0.997 1.00 97.88 84 LEU A N 1
ATOM 626 C CA . LEU A 1 84 ? -5.095 -6.436 0.109 1.00 97.88 84 LEU A CA 1
ATOM 627 C C . LEU A 1 84 ? -5.399 -7.706 0.888 1.00 97.88 84 LEU A C 1
ATOM 629 O O . LEU A 1 84 ? -4.967 -7.877 2.028 1.00 97.88 84 LEU A O 1
ATOM 633 N N . ARG A 1 85 ? -6.090 -8.630 0.216 1.00 97.62 85 ARG A N 1
ATOM 634 C CA . ARG A 1 85 ? -6.298 -9.994 0.694 1.00 97.62 85 ARG A CA 1
ATOM 635 C C . ARG A 1 85 ? -5.729 -10.984 -0.306 1.00 97.62 85 ARG A C 1
ATOM 637 O O . ARG A 1 85 ? -6.079 -10.939 -1.486 1.00 97.62 85 ARG A O 1
ATOM 644 N N . ARG A 1 86 ? -4.872 -11.891 0.154 1.00 95.94 86 ARG A N 1
ATOM 645 C CA . ARG A 1 86 ? -4.259 -12.925 -0.685 1.00 95.94 86 ARG A CA 1
ATOM 646 C C . ARG A 1 86 ? -4.230 -14.240 0.070 1.00 95.94 86 ARG A C 1
ATOM 648 O O . ARG A 1 86 ? -3.768 -14.277 1.200 1.00 95.94 86 ARG A O 1
ATOM 655 N N . GLU A 1 87 ? -4.752 -15.294 -0.556 1.00 94.19 87 GLU A N 1
ATOM 656 C CA . GLU A 1 87 ? -4.778 -16.647 0.031 1.00 94.19 87 GLU A CA 1
ATOM 657 C C . GLU A 1 87 ? -5.410 -16.675 1.438 1.00 94.19 87 GLU A C 1
ATOM 659 O O . GLU A 1 87 ? -4.995 -17.410 2.324 1.00 94.19 87 GLU A O 1
ATOM 664 N N . GLY A 1 88 ? -6.433 -15.840 1.647 1.00 94.62 88 GLY A N 1
ATOM 665 C CA . GLY A 1 88 ? -7.136 -15.708 2.925 1.00 94.62 88 GLY A CA 1
ATOM 666 C C . GLY A 1 88 ? -6.506 -14.724 3.915 1.00 94.62 88 GLY A C 1
ATOM 667 O O . GLY A 1 88 ? -7.231 -14.263 4.794 1.00 94.62 88 GLY A O 1
ATOM 668 N N . LEU A 1 89 ? -5.241 -14.336 3.726 1.00 96.69 89 LEU A N 1
ATOM 669 C CA . LEU A 1 89 ? -4.479 -13.456 4.616 1.00 96.69 89 LEU A CA 1
ATOM 670 C C . LEU A 1 89 ? -4.594 -11.980 4.226 1.00 96.69 89 LEU A C 1
ATOM 672 O O . LEU A 1 89 ? -4.647 -11.642 3.037 1.00 96.69 89 LEU A O 1
ATOM 676 N N . TRP A 1 90 ? -4.591 -11.107 5.232 1.00 98.50 90 TRP A N 1
ATOM 677 C CA . TRP A 1 90 ? -4.608 -9.655 5.070 1.00 98.50 90 TRP A CA 1
ATOM 678 C C . TRP A 1 90 ? -3.204 -9.059 5.074 1.00 98.50 90 TRP A C 1
ATOM 680 O O . TRP A 1 90 ? -2.345 -9.452 5.865 1.00 98.50 90 TRP A O 1
ATOM 690 N N . ALA A 1 91 ? -2.985 -8.066 4.215 1.00 98.25 91 ALA A N 1
ATOM 691 C CA . ALA A 1 91 ? -1.770 -7.269 4.224 1.00 98.25 91 ALA A CA 1
ATOM 692 C C . ALA A 1 91 ? -2.039 -5.798 3.918 1.00 98.25 91 ALA A C 1
ATOM 694 O O . ALA A 1 91 ? -2.996 -5.449 3.223 1.00 98.25 91 ALA A O 1
ATOM 695 N N . VAL A 1 92 ? -1.125 -4.957 4.393 1.00 98.56 92 VAL A N 1
ATOM 696 C CA . VAL A 1 92 ? -1.017 -3.548 4.020 1.00 98.56 92 VAL A CA 1
ATOM 697 C C . VAL A 1 92 ? 0.251 -3.381 3.199 1.00 98.56 92 VAL A C 1
ATOM 699 O O . VAL A 1 92 ? 1.342 -3.777 3.616 1.00 98.56 92 VAL A O 1
ATOM 702 N N . ARG A 1 93 ? 0.111 -2.810 2.008 1.00 98.31 93 ARG A N 1
ATOM 703 C CA . ARG A 1 93 ? 1.237 -2.369 1.194 1.00 98.31 93 ARG A CA 1
ATOM 704 C C . ARG A 1 93 ? 1.438 -0.882 1.342 1.00 98.31 93 ARG A C 1
ATOM 706 O O . ARG A 1 93 ? 0.489 -0.115 1.248 1.00 98.31 93 ARG A O 1
ATOM 713 N N . ASP A 1 94 ? 2.689 -0.504 1.506 1.00 98.31 94 ASP A N 1
ATOM 714 C CA . ASP A 1 94 ? 3.111 0.880 1.591 1.00 98.31 94 ASP A CA 1
ATOM 715 C C . ASP A 1 94 ? 3.786 1.280 0.281 1.00 98.31 94 ASP A C 1
ATOM 717 O O . ASP A 1 94 ? 4.832 0.738 -0.083 1.00 98.31 94 ASP A O 1
ATOM 721 N N . PHE A 1 95 ? 3.144 2.188 -0.450 1.00 98.31 95 PHE A N 1
ATOM 722 C CA . PHE A 1 95 ? 3.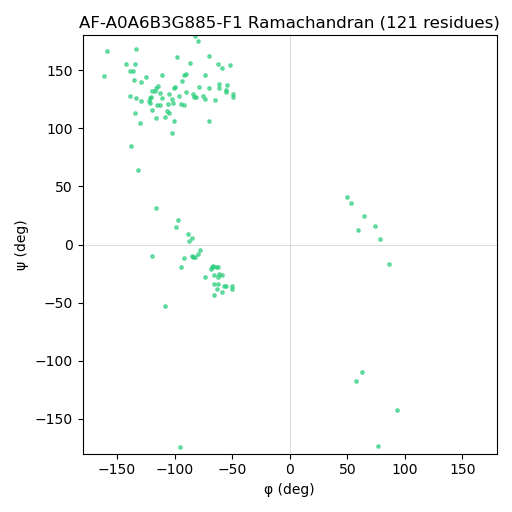700 2.784 -1.654 1.00 98.31 95 PHE A CA 1
ATOM 723 C C . PHE A 1 95 ? 4.112 4.228 -1.373 1.00 98.31 95 PHE A C 1
ATOM 725 O O . PHE A 1 95 ? 3.260 5.092 -1.159 1.00 98.31 9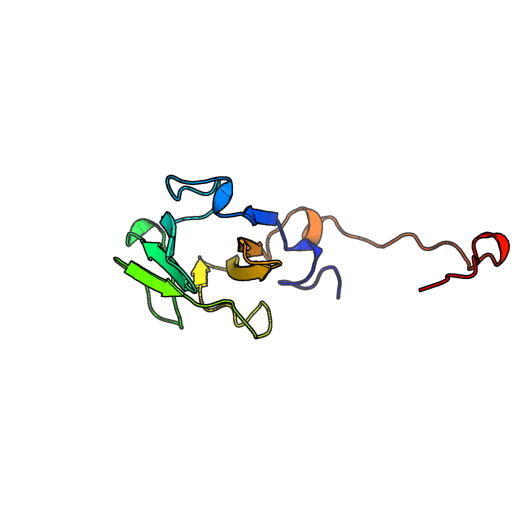5 PHE A O 1
ATOM 732 N N . ASP A 1 96 ? 5.414 4.488 -1.454 1.00 97.88 96 ASP A N 1
ATOM 733 C CA . ASP A 1 96 ? 6.030 5.799 -1.295 1.00 97.88 96 ASP A CA 1
ATOM 734 C C . ASP A 1 96 ? 6.552 6.338 -2.642 1.00 97.88 96 ASP A C 1
ATOM 736 O O . ASP A 1 96 ? 7.547 5.828 -3.176 1.00 97.88 96 ASP A O 1
ATOM 740 N N . PRO A 1 97 ? 5.928 7.385 -3.218 1.00 97.19 97 PRO A N 1
ATOM 741 C CA . PRO A 1 97 ? 6.416 7.998 -4.453 1.00 97.19 97 PRO A CA 1
ATOM 742 C C . PRO A 1 97 ? 7.804 8.642 -4.309 1.00 97.19 97 PRO A C 1
ATOM 744 O O . PRO A 1 97 ? 8.486 8.821 -5.326 1.00 97.19 97 PRO A O 1
ATOM 747 N N . GLY A 1 98 ? 8.235 8.931 -3.076 1.00 96.56 98 GLY A N 1
ATOM 748 C CA . GLY A 1 98 ? 9.576 9.379 -2.701 1.00 96.56 98 GLY A CA 1
ATOM 749 C C . GLY A 1 98 ? 10.597 8.252 -2.491 1.00 96.56 98 GLY A C 1
ATOM 750 O O . GLY A 1 98 ? 11.731 8.530 -2.099 1.00 96.56 98 GLY A O 1
ATOM 751 N N . SER A 1 99 ? 10.237 6.991 -2.769 1.00 96.81 99 SER A N 1
ATOM 752 C CA . SER A 1 99 ? 11.106 5.819 -2.591 1.00 96.81 99 SER A CA 1
ATOM 753 C C . SER A 1 99 ? 12.502 6.012 -3.213 1.00 96.81 99 SER A C 1
ATOM 755 O O . SER A 1 99 ? 12.618 6.263 -4.422 1.00 96.81 99 SER A O 1
ATOM 757 N N . PRO A 1 100 ? 13.593 5.802 -2.447 1.00 94.94 100 PRO A N 1
ATOM 758 C CA . PRO A 1 100 ? 14.953 5.869 -2.978 1.00 94.94 100 PRO A CA 1
ATOM 759 C C . PRO A 1 100 ? 15.189 4.912 -4.149 1.00 94.94 100 PRO A C 1
ATOM 761 O O . PRO A 1 100 ? 15.890 5.267 -5.093 1.00 94.94 100 PRO A O 1
ATOM 764 N N . ALA A 1 101 ? 14.571 3.724 -4.133 1.00 94.44 101 ALA A N 1
ATOM 765 C CA . ALA A 1 101 ? 14.698 2.749 -5.216 1.00 94.44 101 ALA A CA 1
ATOM 766 C C . ALA A 1 101 ? 14.125 3.291 -6.532 1.00 94.44 101 ALA A C 1
ATOM 768 O O . ALA A 1 101 ? 14.713 3.092 -7.594 1.00 94.44 101 ALA A O 1
ATOM 769 N N . ARG A 1 102 ? 13.012 4.031 -6.463 1.00 96.19 102 ARG A N 1
ATOM 770 C CA . ARG A 1 102 ? 12.421 4.708 -7.619 1.00 96.19 102 ARG A CA 1
ATOM 771 C C . ARG A 1 102 ? 13.332 5.816 -8.145 1.00 96.19 102 ARG A C 1
ATOM 773 O O . ARG A 1 102 ? 13.498 5.930 -9.356 1.00 96.19 102 ARG A O 1
ATOM 780 N N . HIS A 1 103 ? 13.910 6.620 -7.256 1.00 93.62 103 HIS A N 1
ATOM 781 C CA . HIS A 1 103 ? 14.776 7.739 -7.638 1.00 93.62 103 HIS A CA 1
ATOM 782 C C . HIS A 1 103 ? 16.161 7.305 -8.136 1.00 93.62 103 HIS A C 1
ATOM 784 O O . HIS A 1 103 ? 16.755 8.003 -8.954 1.00 93.62 103 HIS A O 1
ATOM 790 N N . ALA A 1 104 ? 16.662 6.158 -7.679 1.00 94.38 104 ALA A N 1
ATOM 791 C CA . ALA A 1 104 ? 17.937 5.592 -8.112 1.00 94.38 104 ALA A CA 1
ATOM 792 C C . ALA A 1 104 ? 17.833 4.756 -9.402 1.00 94.38 104 ALA A C 1
ATOM 794 O O . ALA A 1 104 ? 18.854 4.361 -9.965 1.00 94.38 104 ALA A O 1
ATOM 795 N N . PHE A 1 105 ? 16.619 4.454 -9.869 1.00 93.25 105 PHE A N 1
ATOM 796 C CA . PHE A 1 105 ? 16.412 3.586 -11.021 1.00 93.25 105 PHE A CA 1
ATOM 797 C C . PHE A 1 105 ? 16.764 4.271 -12.342 1.00 93.25 105 PHE A C 1
ATOM 799 O O . PHE A 1 105 ? 16.200 5.306 -12.691 1.00 93.25 105 PHE A O 1
ATOM 806 N N . SER A 1 106 ? 17.652 3.641 -13.109 1.00 91.19 106 SER A N 1
ATOM 807 C CA . SER A 1 106 ? 18.076 4.108 -14.431 1.00 91.19 106 SER A CA 1
ATOM 808 C C . SER A 1 106 ? 17.521 3.236 -15.558 1.00 91.19 106 SER A C 1
ATOM 810 O O . SER A 1 106 ? 16.901 3.744 -16.490 1.00 91.19 106 SER A O 1
ATOM 812 N N . THR A 1 107 ? 17.724 1.921 -15.483 1.00 91.69 107 THR A N 1
ATOM 813 C CA . THR A 1 107 ? 17.297 0.965 -16.506 1.00 91.69 107 THR A CA 1
ATOM 814 C C . THR A 1 107 ? 17.198 -0.452 -15.938 1.00 91.69 107 THR A C 1
ATOM 816 O O . THR A 1 107 ? 17.698 -0.735 -14.851 1.00 91.69 107 THR A O 1
ATOM 819 N N . ILE A 1 108 ? 16.563 -1.349 -16.692 1.00 90.25 108 ILE A N 1
ATOM 820 C CA . ILE A 1 108 ? 16.687 -2.796 -16.504 1.00 90.25 108 ILE A CA 1
ATOM 821 C C . ILE A 1 108 ? 17.643 -3.291 -17.581 1.00 90.25 108 ILE A C 1
ATOM 823 O O . ILE A 1 108 ? 17.393 -3.095 -18.771 1.00 90.25 108 ILE A O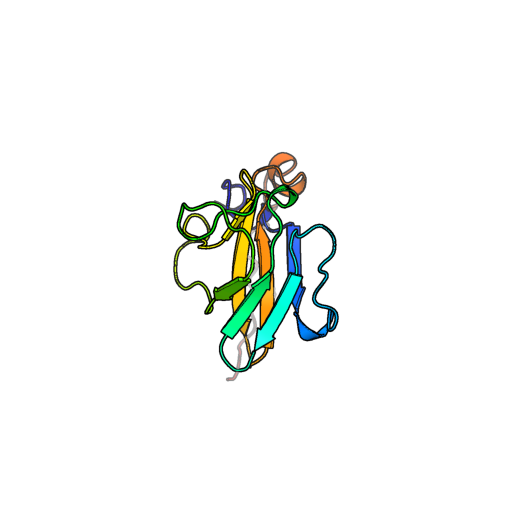 1
ATOM 827 N N . GLU A 1 109 ? 18.734 -3.929 -17.168 1.00 90.94 109 GLU A N 1
ATOM 828 C CA . GLU A 1 109 ? 19.608 -4.621 -18.108 1.00 90.94 109 GLU A CA 1
ATOM 829 C C . GLU A 1 109 ? 18.849 -5.790 -18.740 1.00 90.94 109 GLU A C 1
ATOM 831 O O . GLU A 1 109 ? 18.312 -6.655 -18.048 1.00 90.94 109 GLU A O 1
ATOM 836 N N . ALA A 1 110 ? 18.794 -5.801 -20.069 1.00 91.44 110 ALA A N 1
ATOM 837 C CA . ALA A 1 110 ? 18.156 -6.853 -20.840 1.00 91.44 110 ALA A CA 1
ATOM 838 C C . ALA A 1 110 ? 19.184 -7.466 -21.789 1.00 91.44 110 ALA A C 1
ATOM 840 O O . ALA A 1 110 ? 19.796 -6.768 -22.600 1.00 91.44 110 ALA A O 1
ATOM 841 N N . THR A 1 111 ? 19.374 -8.779 -21.688 1.00 91.19 111 THR A N 1
ATOM 842 C CA . THR A 1 111 ? 20.177 -9.545 -22.642 1.00 91.19 111 THR A CA 1
ATOM 843 C C . THR A 1 111 ? 19.311 -9.990 -23.828 1.00 91.19 111 THR A C 1
ATOM 845 O O . THR A 1 111 ? 18.085 -10.082 -23.697 1.00 91.19 111 THR A O 1
ATOM 848 N N . PRO A 1 112 ? 19.905 -10.261 -25.006 1.00 94.81 112 PRO A N 1
ATOM 849 C CA . PRO A 1 112 ? 19.161 -10.813 -26.133 1.00 94.81 112 PRO A CA 1
ATOM 850 C C . PRO A 1 112 ? 18.509 -12.155 -25.785 1.00 94.81 112 PRO A C 1
ATOM 852 O O . PRO A 1 112 ? 19.032 -12.920 -24.974 1.00 94.81 112 PRO A O 1
ATOM 855 N N . TYR A 1 113 ? 17.390 -12.457 -26.448 1.00 93.38 113 TYR A N 1
ATOM 856 C CA . TYR A 1 113 ? 16.763 -13.775 -26.368 1.00 93.38 113 TYR A CA 1
ATOM 857 C C . TYR A 1 113 ? 17.761 -14.881 -26.734 1.00 93.38 113 TYR A C 1
ATOM 859 O O . TYR A 1 113 ? 18.492 -14.764 -27.719 1.00 93.38 113 TYR A O 1
ATOM 867 N N . ASP A 1 114 ? 17.740 -15.971 -25.970 1.00 96.00 114 ASP A N 1
ATOM 868 C CA . ASP A 1 114 ? 18.575 -17.140 -26.213 1.00 96.00 114 ASP A CA 1
ATOM 869 C C . ASP A 1 114 ? 17.723 -18.419 -26.097 1.00 96.00 114 ASP A C 1
ATOM 871 O O . ASP A 1 114 ? 17.238 -18.744 -25.004 1.00 96.00 114 ASP A O 1
ATOM 875 N N . PRO A 1 115 ? 17.512 -19.154 -27.208 1.00 95.06 115 PRO A N 1
ATOM 876 C CA . PRO A 1 115 ? 16.602 -20.292 -27.243 1.00 95.06 115 PRO A CA 1
ATOM 877 C C . PRO A 1 115 ? 17.017 -21.427 -26.310 1.00 95.06 115 PRO A C 1
ATOM 879 O O . PRO A 1 115 ? 16.157 -22.213 -25.916 1.00 95.06 115 PRO A O 1
ATOM 882 N N . ARG A 1 116 ? 18.285 -21.494 -25.877 1.00 95.69 116 ARG A N 1
ATOM 883 C CA . ARG A 1 116 ? 18.746 -22.539 -24.950 1.00 95.69 116 ARG A CA 1
ATOM 884 C C . ARG A 1 116 ? 18.127 -22.444 -23.552 1.00 95.69 116 ARG A C 1
ATOM 886 O O . ARG A 1 116 ? 18.172 -23.423 -22.818 1.00 95.69 116 ARG A O 1
ATOM 893 N N . TRP A 1 117 ? 17.570 -21.290 -23.175 1.00 93.38 117 TRP A N 1
ATOM 894 C CA . TRP A 1 117 ? 16.839 -21.118 -21.912 1.00 93.38 117 TRP A CA 1
ATOM 895 C C . TRP A 1 117 ? 15.347 -21.469 -22.028 1.00 93.38 117 TRP A C 1
ATOM 897 O O . TRP A 1 117 ? 14.600 -21.300 -21.066 1.00 93.38 117 TRP A O 1
ATOM 907 N N . THR A 1 118 ? 14.892 -21.944 -23.192 1.00 95.56 118 THR A N 1
ATOM 908 C CA . THR A 1 118 ? 13.493 -22.329 -23.413 1.00 95.56 118 THR A CA 1
ATOM 909 C C . THR A 1 118 ?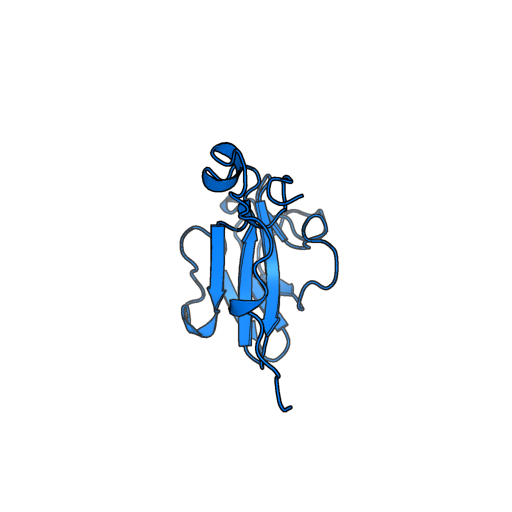 13.250 -23.752 -22.907 1.00 95.56 118 THR A C 1
ATOM 911 O O . THR A 1 118 ? 13.948 -24.680 -23.307 1.00 95.56 118 THR A O 1
ATOM 914 N N . LEU A 1 119 ? 12.237 -23.936 -22.055 1.00 94.19 119 LEU A N 1
ATOM 915 C CA . LEU A 1 119 ? 11.799 -25.236 -21.534 1.00 94.19 119 LEU A CA 1
ATOM 916 C C . LEU A 1 119 ? 10.305 -25.438 -21.819 1.00 94.19 119 LEU A C 1
ATOM 918 O O . LEU A 1 119 ? 9.524 -24.488 -21.750 1.00 94.19 119 LEU A O 1
ATOM 922 N N . SER A 1 120 ? 9.891 -26.672 -22.109 1.00 93.81 120 SER A N 1
ATOM 923 C CA . SER A 1 120 ? 8.470 -27.026 -22.209 1.00 93.81 120 SER A CA 1
ATOM 924 C C . SER A 1 120 ? 7.882 -27.271 -20.817 1.00 93.81 120 SER A C 1
ATOM 926 O O . SER A 1 120 ? 8.416 -28.074 -20.054 1.00 93.81 120 SER A O 1
ATOM 928 N N . GLY A 1 121 ? 6.780 -26.594 -20.489 1.00 91.88 121 GLY A N 1
ATOM 929 C CA . GLY A 1 121 ? 6.022 -26.821 -19.254 1.00 91.88 121 GLY A CA 1
ATOM 930 C C . GLY A 1 121 ? 4.925 -27.874 -19.432 1.00 91.88 121 GLY A C 1
ATOM 931 O O . GLY A 1 121 ? 4.328 -27.967 -20.502 1.00 91.88 121 GLY A O 1
ATOM 932 N N . THR A 1 122 ? 4.652 -28.649 -18.379 1.00 84.81 122 THR A N 1
ATOM 933 C CA . THR A 1 122 ? 3.424 -29.457 -18.240 1.00 84.81 122 THR A CA 1
ATOM 934 C C . THR A 1 122 ? 2.637 -28.884 -17.062 1.00 84.81 122 THR A C 1
ATOM 936 O O . THR A 1 122 ? 3.257 -28.538 -16.055 1.00 84.81 122 THR A O 1
ATOM 939 N N . PHE A 1 123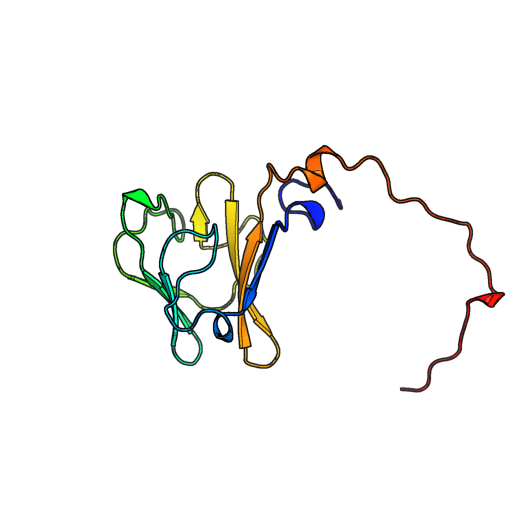 ? 1.319 -28.739 -17.202 1.00 83.31 123 PHE A N 1
ATOM 940 C CA . PHE A 1 123 ? 0.438 -28.051 -16.249 1.00 83.31 123 PHE A CA 1
ATOM 941 C C . PHE A 1 123 ? -0.662 -28.987 -15.758 1.00 83.31 123 PHE A C 1
ATOM 943 O O . PHE A 1 123 ? -1.116 -29.813 -16.584 1.00 83.31 123 PHE A O 1
#

Solvent-accessible surface area (backbone atoms only — not comparable to full-atom values): 7357 Å² total; per-residue (Å²): 104,61,66,36,59,76,21,72,37,8,54,78,44,79,45,51,43,86,83,26,83,90,12,61,52,88,98,45,76,46,33,44,42,83,53,92,89,33,33,37,41,37,30,49,72,88,50,50,36,25,45,79,91,37,80,40,66,48,77,48,79,39,62,58,65,85,71,60,64,87,68,32,53,32,31,43,86,81,29,28,45,37,37,39,70,57,97,91,42,51,31,43,31,38,29,31,58,81,27,65,62,30,75,70,59,85,80,80,92,78,78,80,90,59,76,89,78,66,77,89,84,87,134

pLDDT: mean 96.19, std 2.92, range [83.31, 98.81]

Secondary structure (DSSP, 8-state):
-TTSTTSGGGEEEEEEGGG-TTS--TT--SEEEEETTEEEEEE-GGG-EEETTEE--EEEEE----S-GGG-SEEETTEEEEEEEETTEEEEEEE-TT-HHHHH------PPP-GGG------

Radius of gyration: 17.69 Å; Cα contacts (8 Å, |Δi|>4): 222; chains: 1; bounding box: 34×43×45 Å

Nearest PDB structures (foldseek):
  5fwh-assembly1_A  TM=5.073E-01  e=2.126E-01  Geobacillus thermodenitrificans
  6ukh-assembly1_X  TM=3.480E-01  e=9.087E-01  Haemophilus parahaemolyticus
  2grg-assembly1_A  TM=3.435E-01  e=4.384E+00  Saccharomyces cerevisiae

Sequence (123 aa):
AVAAPYGPLSLTGTHWLSDYPEGRIPAVPGRWREDGDEVVLTAAPEDGIVVDGKPLTGEVRLGADRGPIDDSRVVQGERRLVVLRREGLWAVRDFDPGSPARHAFSTIEATPYDPRWTLSGTF